Protein AF-A0A8T7C2K0-F1 (afdb_monomer_lite)

Radius of gyration: 11.28 Å; chains: 1; bounding box: 34×25×22 Å

pLDDT: mean 93.8, std 8.45, range [45.47, 98.0]

Sequence (53 aa):
ICARDVFQEIAARYNFSLCEADLKVAVNDRFADWDEPIHDGDKLVFIPPVSGG

Foldseek 3Di:
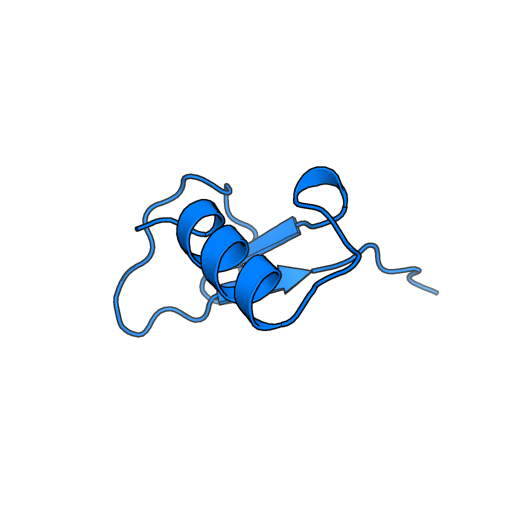DFQLVVCVVVCVVPVDPDDPVQWFKDKPNHTDDRPDDDDPPIDIDIHGDDPDD

Structure (mmCIF, N/CA/C/O backbone):
data_AF-A0A8T7C2K0-F1
#
_entry.id   AF-A0A8T7C2K0-F1
#
loop_
_atom_site.group_PDB
_atom_site.id
_atom_site.type_symbol
_atom_site.label_atom_id
_atom_site.label_alt_id
_atom_site.label_comp_id
_atom_site.label_asym_id
_atom_site.label_entity_id
_atom_site.label_seq_id
_atom_site.pdbx_PDB_ins_code
_atom_site.Cartn_x
_atom_site.Cartn_y
_atom_site.Cartn_z
_atom_site.occupancy
_atom_site.B_iso_or_equiv
_atom_site.auth_seq_id
_atom_site.auth_comp_id
_atom_site.auth_asym_id
_atom_site.auth_atom_id
_atom_site.pdbx_PDB_model_num
ATOM 1 N N . ILE A 1 1 ? -14.477 -5.377 2.532 1.00 91.75 1 ILE A N 1
ATOM 2 C CA . ILE A 1 1 ? -13.645 -4.177 2.327 1.00 91.75 1 ILE A CA 1
ATOM 3 C C . ILE A 1 1 ? -12.317 -4.664 1.777 1.00 91.75 1 ILE A C 1
ATOM 5 O O . ILE A 1 1 ? -11.866 -5.724 2.205 1.00 91.75 1 ILE A O 1
ATOM 9 N N . CYS A 1 2 ? -11.770 -3.991 0.776 1.00 97.56 2 CYS A N 1
ATOM 10 C CA . CYS A 1 2 ? -10.467 -4.307 0.192 1.00 97.56 2 CYS A CA 1
ATOM 11 C C . CYS A 1 2 ? -9.491 -3.139 0.396 1.00 97.56 2 CYS A C 1
ATOM 13 O O . CYS A 1 2 ? -9.850 -2.090 0.941 1.00 97.56 2 CYS A O 1
ATOM 15 N N . ALA A 1 3 ? -8.243 -3.306 -0.040 1.00 97.44 3 ALA A N 1
ATOM 16 C CA . ALA A 1 3 ? -7.233 -2.258 0.078 1.00 97.44 3 ALA A CA 1
ATOM 17 C C . ALA A 1 3 ? -7.610 -0.982 -0.694 1.00 97.44 3 ALA A C 1
ATOM 19 O O . ALA A 1 3 ? -7.295 0.117 -0.236 1.00 97.44 3 ALA A O 1
ATOM 20 N N . ARG A 1 4 ? -8.319 -1.115 -1.825 1.00 97.75 4 ARG A N 1
ATOM 21 C CA . ARG A 1 4 ? -8.817 0.018 -2.625 1.00 97.75 4 ARG A CA 1
ATOM 22 C C . ARG A 1 4 ? -9.786 0.891 -1.832 1.00 97.75 4 ARG A C 1
ATOM 24 O O . ARG A 1 4 ? -9.612 2.108 -1.803 1.00 97.75 4 ARG A O 1
ATOM 31 N N . ASP A 1 5 ? -10.753 0.272 -1.159 1.00 97.31 5 ASP A N 1
ATOM 32 C CA . ASP A 1 5 ? -11.737 0.978 -0.331 1.00 97.31 5 ASP A CA 1
ATOM 33 C C . ASP A 1 5 ? -11.035 1.798 0.767 1.00 97.31 5 ASP A C 1
ATOM 35 O O . ASP A 1 5 ? -11.297 2.990 0.936 1.00 97.31 5 ASP A O 1
ATOM 39 N N . VAL A 1 6 ? -10.086 1.170 1.476 1.00 96.19 6 VAL A N 1
ATOM 40 C CA . VAL A 1 6 ? -9.324 1.821 2.554 1.00 96.19 6 VAL A CA 1
ATOM 41 C C . VAL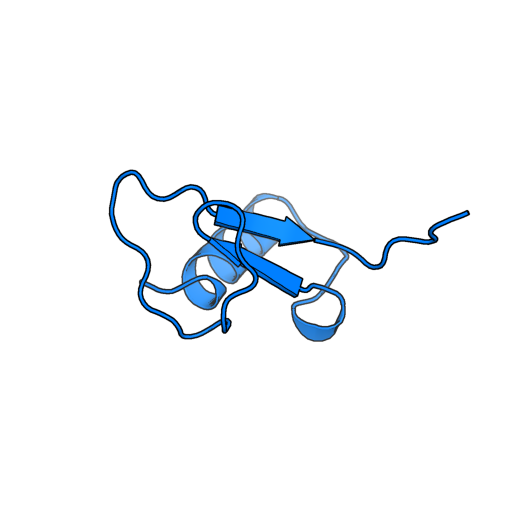 A 1 6 ? -8.465 2.956 2.008 1.00 96.19 6 VAL A C 1
ATOM 43 O O . VAL A 1 6 ? -8.445 4.043 2.586 1.00 96.19 6 VAL A O 1
ATOM 46 N N . PHE A 1 7 ? -7.770 2.728 0.892 1.00 97.00 7 PHE A N 1
ATOM 47 C CA . PHE A 1 7 ? -6.925 3.740 0.269 1.00 97.00 7 PHE A CA 1
ATOM 48 C C . PHE A 1 7 ? -7.722 4.976 -0.129 1.00 97.00 7 PHE A C 1
ATOM 50 O O . PHE A 1 7 ? -7.303 6.085 0.186 1.00 97.00 7 PHE A O 1
ATOM 57 N N . GLN A 1 8 ? -8.879 4.804 -0.772 1.00 96.19 8 GLN A N 1
ATOM 58 C CA . GLN A 1 8 ? -9.730 5.922 -1.177 1.00 96.19 8 GLN A CA 1
ATOM 59 C C . GLN A 1 8 ? -10.182 6.754 0.029 1.00 96.19 8 GLN A C 1
ATOM 61 O O . GLN A 1 8 ? -10.132 7.985 -0.030 1.00 96.19 8 GLN A O 1
ATOM 66 N N . GLU A 1 9 ? -10.557 6.110 1.140 1.00 95.75 9 GLU A N 1
ATOM 67 C CA . GLU A 1 9 ? -10.949 6.817 2.362 1.00 95.75 9 GLU A CA 1
ATOM 68 C C . GLU A 1 9 ? -9.787 7.630 2.952 1.00 95.75 9 GLU A C 1
ATOM 70 O O . GLU A 1 9 ? -9.934 8.827 3.224 1.00 95.75 9 GLU A O 1
ATOM 75 N N . ILE A 1 10 ? -8.622 7.006 3.150 1.00 95.31 10 ILE A N 1
ATOM 76 C CA . ILE A 1 10 ? -7.491 7.680 3.799 1.00 95.31 10 ILE A CA 1
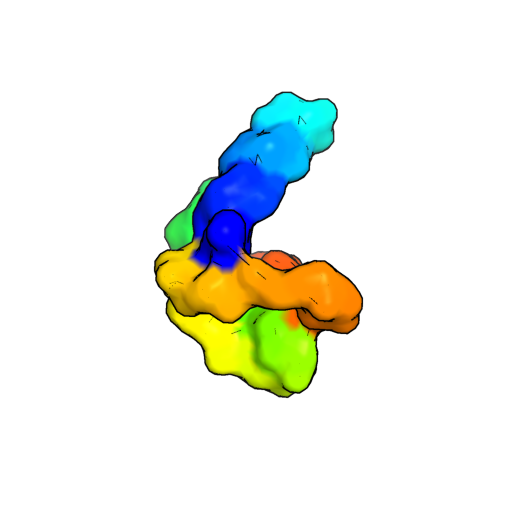ATOM 77 C C . ILE A 1 10 ? -6.823 8.703 2.874 1.00 95.31 10 ILE A C 1
ATOM 79 O O . ILE A 1 10 ? -6.416 9.763 3.344 1.00 95.31 10 ILE A O 1
ATOM 83 N N . ALA A 1 11 ? -6.756 8.447 1.566 1.00 95.44 11 ALA A N 1
ATOM 84 C CA . ALA A 1 11 ? -6.195 9.380 0.594 1.00 95.44 11 ALA A CA 1
ATOM 85 C C . ALA A 1 11 ? -7.036 10.658 0.516 1.00 95.44 11 ALA A C 1
ATOM 87 O O . ALA A 1 11 ? -6.474 11.753 0.482 1.00 95.44 11 ALA A O 1
ATOM 88 N N . ALA A 1 12 ? -8.368 10.531 0.563 1.00 94.25 12 ALA A N 1
ATOM 89 C CA . ALA A 1 12 ? -9.271 11.674 0.639 1.00 94.25 12 ALA A CA 1
ATOM 90 C C . ALA A 1 12 ? -9.154 12.413 1.982 1.00 94.25 12 ALA A C 1
ATOM 92 O O . ALA A 1 12 ? -9.148 13.642 2.003 1.00 94.25 12 ALA A O 1
ATOM 93 N N . ARG A 1 13 ? -9.031 11.686 3.102 1.00 96.62 13 ARG A N 1
ATOM 94 C CA . ARG A 1 13 ? -8.925 12.280 4.446 1.00 96.62 13 ARG A CA 1
ATOM 95 C C . ARG A 1 13 ? -7.602 13.013 4.684 1.00 96.62 13 ARG A C 1
ATOM 97 O O . ARG A 1 13 ? -7.592 14.010 5.401 1.00 96.62 13 ARG A O 1
ATOM 104 N N . TYR A 1 14 ? -6.503 12.512 4.126 1.00 95.31 14 TYR A N 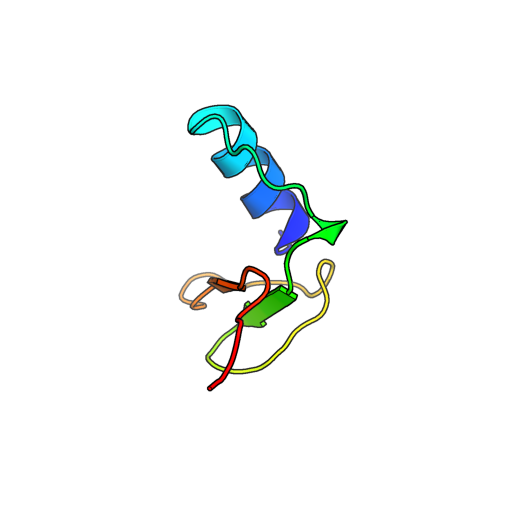1
ATOM 105 C CA . TYR A 1 14 ? -5.149 13.015 4.378 1.00 95.31 14 TYR A CA 1
ATOM 106 C C . TYR A 1 14 ? -4.496 13.676 3.155 1.00 95.31 14 TYR A C 1
ATOM 108 O O . TYR A 1 14 ? -3.312 14.001 3.210 1.00 95.31 14 TYR A O 1
ATOM 116 N N . ASN A 1 15 ? -5.250 13.900 2.072 1.00 93.19 15 ASN A N 1
ATOM 117 C CA . ASN A 1 15 ? -4.794 14.568 0.848 1.00 93.19 15 ASN A CA 1
ATOM 118 C C . ASN A 1 15 ? -3.504 13.968 0.266 1.00 93.19 15 ASN A C 1
ATOM 120 O O . ASN A 1 15 ? -2.522 14.673 0.022 1.00 93.19 15 ASN A O 1
ATOM 124 N N . PHE A 1 16 ? -3.500 12.656 0.034 1.00 92.50 16 PHE A N 1
ATOM 125 C CA . PHE A 1 16 ? -2.347 11.997 -0.581 1.00 92.50 16 PHE A CA 1
ATOM 126 C C . PHE A 1 16 ? -2.097 12.526 -2.000 1.00 92.50 16 PHE A C 1
ATOM 128 O O . PHE A 1 16 ? -3.028 12.751 -2.769 1.00 92.50 16 PHE A O 1
ATOM 135 N N . SER A 1 17 ? -0.821 12.714 -2.344 1.00 90.81 17 SER A N 1
ATOM 136 C CA . SER A 1 17 ? -0.389 13.120 -3.687 1.00 90.81 17 SER A CA 1
ATOM 137 C C . SER A 1 17 ? -0.190 11.944 -4.645 1.00 90.81 17 SER A C 1
ATOM 139 O O . SER A 1 17 ? -0.218 12.141 -5.856 1.00 90.81 17 SER A O 1
ATOM 141 N N . LEU A 1 18 ? 0.032 10.742 -4.108 1.00 90.94 18 LEU A N 1
ATOM 142 C CA . LEU A 1 18 ? 0.222 9.509 -4.872 1.00 90.94 18 LEU A CA 1
ATOM 143 C C . LEU A 1 18 ? -1.126 8.871 -5.194 1.00 90.94 18 LEU A C 1
ATOM 145 O O . LEU A 1 18 ? -2.038 8.895 -4.363 1.00 90.94 18 LEU A O 1
ATOM 149 N N . CYS A 1 19 ? -1.235 8.272 -6.377 1.00 92.75 19 CYS A N 1
ATOM 150 C CA . CYS A 1 19 ? -2.417 7.521 -6.777 1.00 92.75 19 CYS A CA 1
ATOM 151 C C . CYS A 1 19 ? -2.184 6.010 -6.661 1.00 92.75 19 CYS A C 1
ATOM 153 O O . CYS A 1 19 ? -1.066 5.541 -6.469 1.00 92.75 19 CYS A O 1
ATOM 155 N N . GLU A 1 20 ? -3.258 5.234 -6.792 1.00 94.19 20 GLU A N 1
ATOM 156 C CA . GLU A 1 20 ? -3.216 3.769 -6.723 1.00 94.19 20 GLU A CA 1
ATOM 157 C C . GLU A 1 20 ? -2.180 3.153 -7.677 1.00 94.19 20 GLU A C 1
ATOM 159 O O . GLU A 1 20 ? -1.475 2.218 -7.311 1.00 94.19 20 GLU A O 1
ATOM 164 N N . ALA A 1 21 ? -2.044 3.719 -8.881 1.00 94.19 21 ALA A N 1
ATOM 165 C CA . ALA A 1 21 ? -1.125 3.229 -9.905 1.00 94.19 21 ALA A CA 1
ATOM 166 C C . ALA A 1 21 ? 0.359 3.403 -9.531 1.00 94.19 21 ALA A C 1
ATOM 168 O O . ALA A 1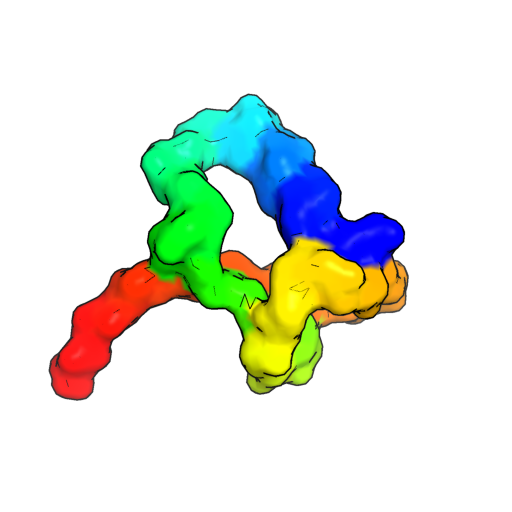 21 ? 1.211 2.709 -10.085 1.00 94.19 21 ALA A O 1
ATOM 169 N N . ASP A 1 22 ? 0.667 4.294 -8.585 1.00 93.94 22 ASP A N 1
ATOM 170 C CA . ASP A 1 22 ? 2.028 4.516 -8.092 1.00 93.94 22 ASP A CA 1
ATOM 171 C C . ASP A 1 22 ? 2.399 3.545 -6.961 1.00 93.94 22 ASP A C 1
ATOM 173 O O . ASP A 1 22 ? 3.555 3.492 -6.539 1.00 93.94 22 ASP A O 1
ATOM 177 N N . LEU A 1 23 ? 1.430 2.792 -6.435 1.00 95.88 23 LEU A N 1
ATOM 178 C CA . LEU A 1 23 ? 1.565 2.042 -5.194 1.00 95.88 23 LEU A CA 1
ATOM 179 C C . LEU A 1 23 ? 1.402 0.537 -5.420 1.00 95.88 23 LEU A C 1
ATOM 181 O O . LEU A 1 23 ? 0.592 0.068 -6.218 1.00 95.88 23 LEU A O 1
ATOM 185 N N . LYS A 1 24 ? 2.142 -0.241 -4.632 1.00 96.94 24 LYS A N 1
ATOM 186 C CA . LYS A 1 24 ? 1.860 -1.663 -4.406 1.00 96.94 24 LYS A CA 1
ATOM 187 C C . LYS A 1 24 ? 1.204 -1.847 -3.046 1.00 96.94 24 LYS A C 1
ATOM 189 O O . LYS A 1 24 ? 1.442 -1.059 -2.131 1.00 96.94 24 LYS A O 1
ATOM 194 N N . VAL A 1 25 ? 0.430 -2.915 -2.899 1.00 97.44 25 VAL A N 1
ATOM 195 C CA . VAL A 1 25 ? -0.215 -3.275 -1.633 1.00 97.44 25 VAL A CA 1
ATOM 196 C C . VAL A 1 25 ? 0.438 -4.517 -1.050 1.00 97.44 25 VAL A C 1
ATOM 198 O O . VAL A 1 25 ? 0.783 -5.451 -1.777 1.00 97.44 25 VAL A O 1
ATOM 201 N N . ALA A 1 26 ? 0.590 -4.530 0.272 1.00 98.00 26 ALA A N 1
ATOM 202 C CA . ALA A 1 26 ? 0.880 -5.736 1.022 1.00 98.00 26 ALA A CA 1
ATOM 203 C C . ALA A 1 26 ? -0.102 -5.925 2.184 1.00 98.00 26 ALA A C 1
ATOM 205 O O . ALA A 1 26 ? -0.426 -4.972 2.893 1.00 98.00 26 ALA A O 1
ATOM 206 N N . VAL A 1 27 ? -0.526 -7.170 2.393 1.00 97.94 27 VAL A N 1
ATOM 207 C CA . VAL A 1 27 ? -1.338 -7.609 3.530 1.00 97.94 27 VAL A CA 1
ATOM 208 C C . VAL A 1 27 ? -0.547 -8.674 4.278 1.00 97.94 27 VAL A C 1
ATOM 210 O O . VAL A 1 27 ? -0.059 -9.627 3.672 1.00 97.94 27 VAL A O 1
ATOM 213 N N . ASN A 1 28 ? -0.375 -8.501 5.589 1.00 97.38 28 ASN A N 1
ATOM 214 C CA . ASN A 1 28 ? 0.358 -9.443 6.445 1.00 97.38 28 ASN A CA 1
ATOM 215 C C . ASN A 1 28 ? 1.743 -9.818 5.876 1.00 97.38 28 ASN A C 1
ATOM 217 O O . ASN A 1 28 ? 2.094 -10.991 5.749 1.00 97.38 28 ASN A O 1
ATOM 221 N N . ASP A 1 29 ? 2.516 -8.789 5.513 1.00 96.94 29 ASP A N 1
ATOM 222 C CA . ASP A 1 29 ? 3.890 -8.887 4.991 1.00 96.94 29 ASP A CA 1
ATOM 223 C C . ASP A 1 29 ? 4.029 -9.612 3.641 1.00 96.94 29 ASP A C 1
ATOM 225 O O . ASP A 1 29 ? 5.119 -10.043 3.259 1.00 96.94 29 ASP A O 1
ATOM 229 N N . ARG A 1 30 ? 2.938 -9.710 2.876 1.00 97.00 30 ARG A N 1
ATOM 230 C CA . ARG A 1 30 ? 2.923 -10.292 1.531 1.00 97.00 30 ARG A CA 1
ATOM 231 C C . ARG A 1 30 ? 2.281 -9.349 0.531 1.00 97.00 30 ARG A C 1
ATOM 233 O O . ARG A 1 30 ? 1.256 -8.755 0.840 1.00 97.00 30 ARG A O 1
ATOM 240 N N . PHE A 1 31 ? 2.845 -9.256 -0.676 1.00 97.25 31 PHE A N 1
ATOM 241 C CA . PHE A 1 31 ? 2.174 -8.563 -1.777 1.00 97.25 31 PHE A CA 1
ATOM 242 C C . PHE A 1 31 ? 0.796 -9.177 -2.031 1.00 97.25 31 PHE A C 1
ATOM 244 O O . PHE A 1 31 ? 0.659 -10.403 -2.020 1.00 97.25 31 PHE A O 1
ATOM 251 N N . ALA A 1 32 ? -0.182 -8.308 -2.250 1.00 97.19 32 ALA A N 1
ATOM 252 C CA . ALA A 1 32 ? -1.585 -8.653 -2.419 1.00 97.19 32 ALA A CA 1
ATOM 253 C C . ALA A 1 32 ? -2.200 -7.833 -3.557 1.00 97.19 32 ALA A C 1
ATOM 255 O O . ALA A 1 32 ? -1.676 -6.775 -3.928 1.00 97.19 32 ALA A O 1
ATOM 256 N N . ASP A 1 33 ? -3.320 -8.320 -4.084 1.00 97.38 33 ASP A N 1
ATOM 257 C CA . ASP A 1 33 ? -4.115 -7.576 -5.055 1.00 97.38 33 ASP A CA 1
ATOM 258 C C . ASP A 1 33 ? -4.975 -6.514 -4.355 1.00 97.38 33 ASP A C 1
ATOM 260 O O . ASP A 1 33 ? -5.437 -6.685 -3.228 1.00 97.38 33 ASP A O 1
ATOM 264 N N . TRP A 1 34 ? -5.226 -5.400 -5.044 1.00 97.94 34 TRP A N 1
ATOM 265 C CA . TRP A 1 34 ? -6.002 -4.271 -4.513 1.00 97.94 34 TRP A CA 1
ATOM 266 C C . TRP A 1 34 ? -7.420 -4.640 -4.074 1.00 97.94 34 TRP A C 1
ATOM 268 O O . TRP A 1 34 ? -7.955 -4.051 -3.132 1.00 97.94 34 TRP A O 1
ATOM 278 N N . ASP A 1 35 ? -8.007 -5.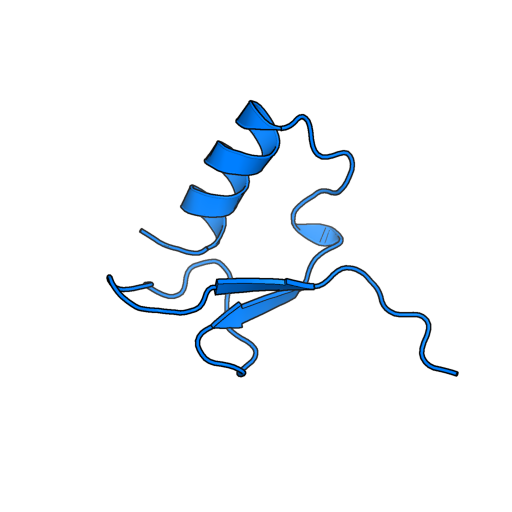607 -4.772 1.00 97.81 35 ASP A N 1
ATOM 279 C CA . ASP A 1 35 ? -9.385 -6.052 -4.596 1.00 97.81 35 ASP A CA 1
ATOM 280 C C . ASP A 1 35 ? -9.480 -7.331 -3.741 1.00 97.81 35 ASP A C 1
ATOM 282 O O . ASP A 1 35 ? -10.567 -7.879 -3.555 1.00 97.81 35 ASP A O 1
ATOM 286 N N . GLU A 1 36 ? -8.355 -7.793 -3.179 1.00 95.56 36 GLU A N 1
ATOM 287 C CA . GLU A 1 36 ? -8.340 -8.898 -2.224 1.00 95.56 36 GLU A CA 1
ATOM 288 C C . GLU A 1 36 ? -9.075 -8.494 -0.925 1.00 95.56 36 GLU A C 1
ATOM 290 O O . GLU A 1 36 ? -8.879 -7.379 -0.420 1.00 95.56 36 GLU A O 1
ATOM 295 N N . PRO A 1 37 ? -9.947 -9.361 -0.369 1.00 96.44 37 PRO A N 1
ATOM 296 C CA . PRO A 1 37 ? -10.625 -9.079 0.890 1.00 96.44 37 PRO A CA 1
ATOM 297 C C . PRO A 1 37 ? -9.629 -8.938 2.044 1.00 96.44 37 PRO A C 1
ATOM 299 O O . PRO A 1 37 ? -8.811 -9.827 2.271 1.00 96.44 37 PRO A O 1
ATOM 302 N N . ILE A 1 38 ? -9.761 -7.862 2.819 1.00 96.38 38 ILE A N 1
ATOM 303 C CA . ILE A 1 38 ? -9.040 -7.678 4.083 1.00 96.38 38 ILE A CA 1
ATOM 304 C C . ILE A 1 38 ? -9.985 -7.894 5.267 1.00 96.38 38 ILE A C 1
ATOM 306 O O . ILE A 1 38 ? -11.186 -7.603 5.191 1.00 96.38 38 ILE A O 1
ATOM 310 N N . HIS A 1 39 ? -9.436 -8.396 6.365 1.00 96.31 39 HIS A N 1
ATOM 311 C CA . HIS A 1 39 ? -10.168 -8.732 7.577 1.00 96.31 39 HIS A CA 1
ATOM 312 C C . HIS A 1 39 ? -9.717 -7.863 8.749 1.00 96.31 39 HIS A C 1
ATOM 314 O O . HIS A 1 39 ? -8.641 -7.265 8.744 1.00 96.31 39 HIS A O 1
ATOM 320 N N . ASP A 1 40 ? -10.563 -7.789 9.773 1.00 96.25 40 ASP A N 1
ATOM 321 C CA . ASP A 1 40 ? -10.185 -7.135 11.021 1.00 96.25 40 ASP A CA 1
ATOM 322 C C . ASP A 1 40 ? -8.934 -7.799 11.620 1.00 96.25 40 ASP A C 1
ATOM 324 O O . ASP A 1 40 ? -8.808 -9.025 11.631 1.00 96.25 40 ASP A O 1
ATOM 328 N N . GLY A 1 41 ? -8.000 -6.974 12.090 1.00 96.25 41 GLY A N 1
ATOM 329 C CA . GLY A 1 41 ? -6.688 -7.413 12.568 1.00 96.25 41 GLY A CA 1
ATOM 330 C C . GLY A 1 41 ? -5.609 -7.586 11.490 1.00 96.25 41 GLY A C 1
ATOM 331 O O . GLY A 1 41 ? -4.442 -7.739 11.857 1.00 96.25 41 GLY A O 1
ATOM 332 N N . ASP A 1 42 ? -5.939 -7.513 10.195 1.00 97.44 42 ASP A N 1
ATOM 333 C CA . ASP A 1 42 ? -4.931 -7.566 9.130 1.00 97.44 42 ASP A CA 1
ATOM 334 C C . ASP A 1 42 ? -4.055 -6.306 9.107 1.00 97.44 42 ASP A C 1
ATOM 336 O O . ASP A 1 42 ? -4.518 -5.172 9.261 1.00 97.44 42 ASP A O 1
ATOM 340 N N . LYS A 1 43 ? -2.759 -6.499 8.838 1.00 97.69 43 LYS A N 1
ATOM 341 C CA . LYS A 1 43 ? -1.823 -5.395 8.607 1.00 97.69 43 LYS A CA 1
ATOM 342 C C . LYS A 1 43 ? -1.771 -5.058 7.121 1.00 97.69 43 LYS A C 1
ATOM 344 O O . LYS A 1 43 ? -1.158 -5.794 6.348 1.00 97.69 43 LYS A O 1
ATOM 349 N N . LEU A 1 44 ? -2.352 -3.919 6.751 1.00 97.31 44 LEU A N 1
ATOM 350 C CA . LEU A 1 44 ? -2.332 -3.365 5.396 1.00 97.31 44 LEU A CA 1
ATOM 351 C C . LEU A 1 44 ? -1.221 -2.313 5.238 1.00 97.31 44 LEU A C 1
ATOM 353 O O . LEU A 1 44 ? -1.114 -1.390 6.046 1.00 97.31 44 LEU A O 1
ATOM 357 N N . VAL A 1 45 ? -0.410 -2.430 4.183 1.00 97.00 45 VAL A N 1
ATOM 358 C CA . VAL A 1 45 ? 0.686 -1.502 3.858 1.00 97.00 45 VAL A CA 1
ATOM 359 C C . VAL A 1 45 ? 0.588 -1.048 2.401 1.00 97.00 45 VAL A C 1
ATOM 361 O O . VAL A 1 45 ? 0.480 -1.874 1.496 1.00 97.00 45 VAL A O 1
ATOM 364 N N . PHE A 1 46 ? 0.697 0.265 2.176 1.00 96.38 46 PHE A N 1
ATOM 365 C CA . PHE A 1 46 ? 0.844 0.875 0.851 1.00 96.38 46 PHE A CA 1
ATOM 366 C C . PHE A 1 46 ? 2.314 1.218 0.597 1.00 96.38 46 PHE A C 1
ATOM 368 O O . PHE A 1 46 ? 2.936 1.929 1.387 1.00 96.38 46 PHE A O 1
ATOM 375 N N . ILE A 1 47 ? 2.877 0.698 -0.490 1.00 95.44 47 ILE A N 1
ATOM 376 C CA . ILE A 1 47 ? 4.312 0.732 -0.778 1.00 95.44 47 ILE A CA 1
ATOM 377 C C . ILE A 1 47 ? 4.547 1.615 -2.013 1.00 95.44 47 ILE A C 1
ATOM 379 O O . ILE A 1 47 ? 4.193 1.191 -3.116 1.00 95.44 47 ILE A O 1
ATOM 383 N N . PRO A 1 48 ? 5.130 2.821 -1.863 1.00 94.44 48 PRO A N 1
ATOM 384 C CA . PRO A 1 48 ? 5.503 3.664 -2.996 1.00 94.44 48 PRO A CA 1
ATOM 385 C C . PRO A 1 48 ? 6.683 3.080 -3.778 1.00 94.44 48 PRO A C 1
ATOM 387 O O . PRO A 1 48 ? 7.333 2.140 -3.308 1.00 94.44 48 PRO A O 1
ATOM 390 N N . PRO A 1 49 ? 7.003 3.628 -4.965 1.00 91.31 49 PRO A N 1
ATOM 391 C CA . PRO A 1 49 ? 8.170 3.203 -5.717 1.00 91.31 49 PRO A CA 1
ATOM 392 C C . PRO A 1 49 ? 9.414 3.395 -4.851 1.00 91.31 49 PRO A C 1
ATOM 394 O O . PRO A 1 49 ? 9.703 4.497 -4.386 1.00 91.31 49 PRO A O 1
ATOM 397 N N . VAL A 1 50 ? 10.145 2.310 -4.615 1.00 86.75 50 VAL A N 1
ATOM 398 C CA . VAL A 1 50 ? 11.388 2.349 -3.848 1.00 86.75 50 VAL A CA 1
ATOM 399 C C . VAL A 1 50 ? 12.568 2.383 -4.812 1.00 86.75 50 VAL A C 1
ATOM 401 O O . VAL A 1 50 ? 12.705 1.519 -5.675 1.00 86.75 50 VAL A O 1
ATOM 404 N N . SER A 1 51 ? 13.438 3.380 -4.673 1.00 76.88 51 SER A N 1
ATOM 405 C CA . SER A 1 51 ? 14.747 3.392 -5.326 1.00 76.88 51 SER A CA 1
ATOM 406 C C . SER A 1 51 ? 15.706 2.557 -4.479 1.00 76.88 51 SER A C 1
ATOM 408 O O . SER A 1 51 ? 16.403 3.090 -3.617 1.00 76.88 51 SER A O 1
ATOM 410 N N . GLY A 1 52 ? 15.672 1.235 -4.652 1.00 66.88 52 GLY A N 1
ATOM 411 C CA . GLY A 1 52 ? 16.670 0.358 -4.043 1.00 66.88 52 GLY A CA 1
ATOM 412 C C . GLY A 1 52 ? 18.065 0.733 -4.547 1.00 66.88 52 GLY A C 1
ATOM 413 O O . GLY A 1 52 ? 18.262 0.831 -5.759 1.00 66.88 52 GLY A O 1
ATOM 414 N N . GLY A 1 53 ? 18.985 0.992 -3.617 1.00 45.47 53 GLY A N 1
ATOM 415 C CA . GLY A 1 53 ? 20.425 1.068 -3.872 1.00 45.47 53 GLY A CA 1
ATOM 416 C C . GLY A 1 53 ? 21.080 -0.288 -3.677 1.00 45.47 53 GLY A C 1
ATOM 417 O O . GLY A 1 53 ? 20.597 -1.036 -2.796 1.00 45.47 53 GLY A O 1
#

Secondary structure (DSSP, 8-state):
-BHHHHHHHHHHHHT-S--GGG-EEEETTEEE-TTSB--TT--EEEEPPP---